Protein AF-A0A534L8L6-F1 (afdb_monomer_lite)

Secondary structure (DSSP, 8-state):
------EEEEETS-HHHHHHHHHHHHHSS--EEEE-TTSTTHHHHHHHT-

Sequence (50 aa):
MKYLIVNGDDFGASSGVNRGIREAHLHGILTSASLLVNTPGADEAARLAA

Structure (mmCIF, N/CA/C/O backbone):
data_AF-A0A534L8L6-F1
#
_entry.id   AF-A0A534L8L6-F1
#
loop_
_atom_site.group_PDB
_atom_site.id
_atom_site.type_symbol
_atom_site.label_atom_id
_atom_site.label_alt_id
_atom_site.label_comp_id
_atom_site.label_asym_id
_atom_site.label_entity_id
_atom_site.label_seq_id
_atom_site.pdbx_PDB_ins_code
_atom_site.Cartn_x
_atom_site.Cartn_y
_atom_site.Cartn_z
_atom_site.occupancy
_atom_site.B_iso_or_equiv
_atom_site.auth_seq_id
_atom_site.auth_comp_id
_atom_site.auth_asym_id
_atom_site.auth_atom_id
_atom_site.pdbx_PDB_model_num
ATOM 1 N N . MET A 1 1 ? -6.344 -0.369 28.744 1.00 66.56 1 MET A N 1
ATOM 2 C CA . MET A 1 1 ? -6.656 -0.441 27.298 1.00 66.56 1 MET A CA 1
ATOM 3 C C . MET A 1 1 ? -5.518 -1.161 26.589 1.00 66.56 1 MET A C 1
ATOM 5 O O . MET A 1 1 ? -4.384 -0.975 27.012 1.00 66.56 1 MET A O 1
ATOM 9 N N . LYS A 1 2 ? -5.788 -1.968 25.557 1.00 90.75 2 LYS A N 1
ATOM 10 C CA . LYS A 1 2 ? -4.754 -2.545 24.680 1.00 90.75 2 LYS A CA 1
ATOM 11 C C . LYS A 1 2 ? -4.935 -1.967 23.277 1.00 90.75 2 LYS A C 1
ATOM 13 O O . LYS A 1 2 ? -6.070 -1.865 22.826 1.00 90.75 2 LYS A O 1
ATOM 18 N N . TYR A 1 3 ? -3.835 -1.603 22.626 1.00 95.94 3 TYR A N 1
ATOM 19 C CA . TYR A 1 3 ? -3.806 -1.151 21.235 1.00 95.94 3 TYR A CA 1
ATOM 20 C C . TYR A 1 3 ? -3.148 -2.229 20.373 1.00 95.94 3 TYR A C 1
ATOM 22 O O . TYR A 1 3 ? -2.230 -2.905 20.839 1.00 95.94 3 TYR A O 1
ATOM 30 N N . LEU A 1 4 ? -3.616 -2.385 19.137 1.00 97.25 4 LEU A N 1
ATOM 31 C CA . LEU A 1 4 ? -3.027 -3.270 18.137 1.00 97.25 4 LEU A CA 1
ATOM 32 C C . LEU A 1 4 ? -2.757 -2.454 16.876 1.00 97.25 4 LEU A C 1
ATOM 34 O O . LEU A 1 4 ? -3.658 -1.791 16.372 1.00 97.25 4 LEU A O 1
ATOM 38 N N . ILE A 1 5 ? -1.524 -2.526 16.387 1.00 98.12 5 ILE A N 1
ATOM 39 C CA . ILE A 1 5 ? -1.129 -1.992 15.088 1.00 98.12 5 ILE A CA 1
ATOM 40 C C . ILE A 1 5 ? -0.876 -3.193 14.190 1.00 98.12 5 ILE A C 1
ATOM 42 O O . ILE A 1 5 ? -0.053 -4.0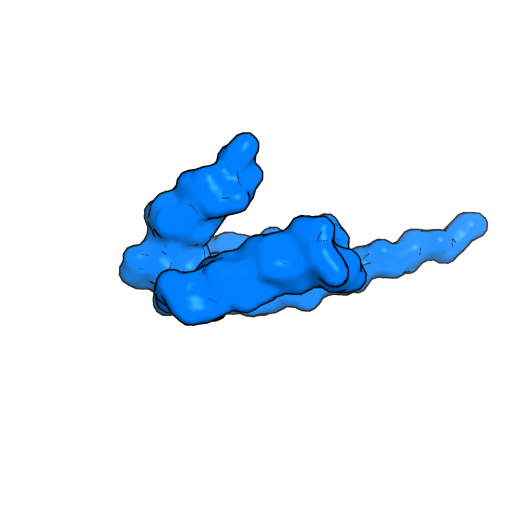46 14.523 1.00 98.12 5 ILE A O 1
ATOM 46 N N . VAL A 1 6 ? -1.577 -3.257 13.063 1.00 98.56 6 VAL A N 1
ATOM 47 C CA . VAL A 1 6 ? -1.306 -4.241 12.016 1.00 98.56 6 VAL A CA 1
ATOM 48 C C . VAL A 1 6 ? -0.597 -3.505 10.889 1.00 98.56 6 VAL A C 1
ATOM 50 O O . VAL A 1 6 ? -1.202 -2.665 10.219 1.00 98.56 6 VAL A O 1
ATOM 53 N N . ASN A 1 7 ? 0.702 -3.769 10.744 1.00 98.44 7 ASN A N 1
ATOM 54 C CA . ASN A 1 7 ? 1.559 -3.089 9.780 1.00 98.44 7 ASN A CA 1
ATOM 55 C C . ASN A 1 7 ? 1.736 -3.922 8.506 1.00 98.44 7 ASN A C 1
ATOM 57 O O . ASN A 1 7 ? 2.041 -5.110 8.590 1.00 98.44 7 ASN A O 1
ATOM 61 N N . GLY A 1 8 ? 1.564 -3.290 7.346 1.00 98.31 8 GLY A N 1
ATOM 62 C CA . GLY A 1 8 ? 1.952 -3.840 6.051 1.00 98.31 8 GLY A CA 1
ATOM 63 C C . GLY A 1 8 ? 3.369 -3.407 5.680 1.00 98.31 8 GLY A C 1
ATOM 64 O O . GLY A 1 8 ? 3.690 -2.218 5.746 1.00 98.31 8 GLY A O 1
ATOM 65 N N . ASP A 1 9 ? 4.200 -4.361 5.278 1.00 98.19 9 ASP A N 1
ATOM 66 C CA . ASP A 1 9 ? 5.550 -4.096 4.776 1.00 98.19 9 ASP A CA 1
ATOM 67 C C . ASP A 1 9 ? 5.560 -3.984 3.247 1.00 98.19 9 ASP A C 1
ATOM 69 O O . ASP A 1 9 ? 4.627 -4.420 2.575 1.00 98.19 9 ASP A O 1
ATOM 73 N N . ASP A 1 10 ? 6.623 -3.388 2.710 1.00 98.31 10 ASP A N 1
ATOM 74 C CA . ASP A 1 10 ? 6.905 -3.258 1.275 1.00 98.31 10 ASP A CA 1
ATOM 75 C C . ASP A 1 10 ? 5.981 -2.327 0.472 1.00 98.31 10 ASP A C 1
ATOM 77 O O . ASP A 1 10 ? 5.996 -2.348 -0.764 1.00 98.31 10 ASP A O 1
ATOM 81 N N . PHE A 1 11 ? 5.222 -1.438 1.121 1.00 98.62 11 PHE A N 1
ATOM 82 C CA . PHE A 1 11 ? 4.503 -0.395 0.387 1.00 98.62 11 PHE A CA 1
ATOM 83 C C . PHE A 1 11 ? 5.508 0.468 -0.382 1.00 98.62 11 PHE A C 1
ATOM 85 O O . PHE A 1 11 ? 6.485 0.944 0.180 1.00 98.62 11 PHE A O 1
ATOM 92 N N . GLY A 1 12 ? 5.315 0.627 -1.687 1.00 98.50 12 GLY A N 1
ATOM 93 C CA . GLY A 1 12 ? 6.291 1.209 -2.610 1.00 98.50 12 GLY A CA 1
ATOM 94 C C . GLY A 1 12 ? 7.041 0.189 -3.475 1.00 98.50 12 GLY A C 1
ATOM 95 O O . GLY A 1 12 ? 7.506 0.561 -4.545 1.00 98.50 12 GLY A O 1
ATOM 96 N N . ALA A 1 13 ? 7.112 -1.100 -3.118 1.00 98.38 13 ALA A N 1
ATOM 97 C CA . ALA A 1 13 ? 7.952 -2.072 -3.837 1.00 98.38 13 ALA A CA 1
ATOM 98 C C . ALA A 1 13 ? 7.557 -2.282 -5.311 1.00 98.38 13 ALA A C 1
ATOM 100 O O . ALA A 1 13 ? 8.415 -2.390 -6.187 1.00 98.38 13 ALA A O 1
ATOM 101 N N . SER A 1 14 ? 6.255 -2.375 -5.593 1.00 98.25 14 SER A N 1
ATOM 102 C CA . SER A 1 14 ? 5.701 -2.549 -6.942 1.00 98.25 14 SER A CA 1
ATOM 103 C C . SER A 1 14 ? 4.214 -2.197 -6.963 1.00 98.25 14 SER A C 1
ATOM 105 O O . SER A 1 14 ? 3.562 -2.212 -5.920 1.00 98.25 14 SER A O 1
ATOM 107 N N . SER A 1 15 ? 3.637 -1.973 -8.145 1.00 98.12 15 SER A N 1
ATOM 108 C CA . SER A 1 15 ? 2.204 -1.665 -8.279 1.00 98.12 15 SER A CA 1
ATOM 109 C C . SER A 1 15 ? 1.284 -2.756 -7.727 1.00 98.12 15 SER A C 1
ATOM 111 O O . SER A 1 15 ? 0.245 -2.459 -7.141 1.00 98.12 15 SER A O 1
ATOM 113 N N . GLY A 1 16 ? 1.677 -4.030 -7.848 1.00 98.50 16 GLY A N 1
ATOM 114 C CA . GLY A 1 16 ? 0.922 -5.145 -7.269 1.00 98.50 16 GLY A CA 1
ATOM 115 C C . GLY A 1 16 ? 0.895 -5.097 -5.740 1.00 98.50 16 GLY A C 1
ATOM 116 O O . GLY A 1 16 ? -0.173 -5.215 -5.139 1.00 98.50 16 GLY A O 1
ATOM 117 N N . VAL A 1 17 ? 2.053 -4.855 -5.117 1.00 98.50 17 VAL A N 1
ATOM 118 C CA . VAL A 1 17 ? 2.169 -4.711 -3.656 1.00 98.50 17 VAL A CA 1
ATOM 119 C C . VAL A 1 17 ? 1.412 -3.473 -3.173 1.00 98.50 17 VAL A C 1
ATOM 121 O O . VAL A 1 17 ? 0.621 -3.565 -2.236 1.00 98.50 17 VAL A O 1
ATOM 124 N N . ASN A 1 18 ? 1.564 -2.342 -3.865 1.00 98.69 18 ASN A N 1
ATOM 125 C CA . ASN A 1 18 ? 0.858 -1.097 -3.565 1.00 98.69 18 ASN A CA 1
ATOM 126 C C . ASN A 1 18 ? -0.657 -1.287 -3.541 1.00 98.69 18 ASN A C 1
ATOM 128 O O . ASN A 1 18 ? -1.333 -0.879 -2.594 1.00 98.69 18 ASN A O 1
ATOM 132 N N . ARG A 1 19 ? -1.188 -1.946 -4.575 1.00 98.50 19 ARG A N 1
ATOM 133 C CA . ARG A 1 19 ? -2.610 -2.254 -4.667 1.00 98.50 19 ARG A CA 1
ATOM 134 C C . ARG A 1 19 ? -3.061 -3.165 -3.529 1.00 98.50 19 ARG A C 1
ATOM 136 O O . ARG A 1 19 ? -4.071 -2.864 -2.899 1.00 98.50 19 ARG A O 1
ATOM 143 N N . GLY A 1 20 ? -2.315 -4.234 -3.250 1.00 98.62 20 GLY A N 1
ATOM 144 C CA . GLY A 1 20 ? -2.647 -5.179 -2.184 1.00 98.62 20 GLY A CA 1
ATOM 145 C C . GLY A 1 20 ? -2.693 -4.518 -0.806 1.00 98.62 20 GLY A C 1
ATOM 146 O O . GLY A 1 20 ? -3.663 -4.693 -0.073 1.00 98.62 20 GLY A O 1
ATOM 147 N N . ILE A 1 21 ? -1.696 -3.692 -0.478 1.00 98.69 21 ILE A N 1
ATOM 148 C CA . ILE A 1 21 ? -1.644 -2.961 0.797 1.00 98.69 21 ILE A CA 1
ATOM 149 C C . ILE A 1 21 ? -2.794 -1.964 0.902 1.00 98.69 21 ILE A C 1
ATOM 151 O O . ILE A 1 21 ? -3.461 -1.910 1.934 1.00 98.69 21 ILE A O 1
ATOM 155 N N . ARG A 1 22 ? -3.092 -1.219 -0.169 1.00 98.12 22 ARG A N 1
ATOM 156 C CA . ARG A 1 22 ? -4.229 -0.293 -0.180 1.00 98.12 22 ARG A CA 1
ATOM 157 C C . ARG A 1 22 ? -5.560 -1.016 -0.003 1.00 98.12 22 ARG A C 1
ATOM 159 O O . ARG A 1 22 ? -6.394 -0.566 0.775 1.00 98.12 22 ARG A O 1
ATOM 166 N N . GLU A 1 23 ? -5.772 -2.129 -0.699 1.00 98.56 23 GLU A N 1
ATOM 167 C CA . GLU A 1 23 ? -6.988 -2.930 -0.546 1.00 98.56 23 GLU A CA 1
ATOM 168 C C . GLU A 1 23 ? -7.109 -3.495 0.878 1.00 98.56 23 GLU A C 1
ATOM 170 O O . GLU A 1 23 ? -8.182 -3.396 1.471 1.00 98.56 23 GLU A O 1
ATOM 175 N N . ALA A 1 24 ? -6.019 -3.999 1.463 1.00 98.56 24 ALA A N 1
ATOM 176 C CA . ALA A 1 24 ? -5.997 -4.520 2.830 1.00 98.56 24 ALA A CA 1
ATOM 177 C C . ALA A 1 24 ? -6.132 -3.434 3.914 1.00 98.56 24 ALA A C 1
ATOM 179 O O . ALA A 1 24 ? -6.597 -3.737 5.013 1.00 98.56 24 ALA A O 1
ATOM 180 N N . HIS A 1 25 ? -5.755 -2.185 3.628 1.00 98.12 25 HIS A N 1
ATOM 181 C CA . HIS A 1 25 ? -6.008 -1.044 4.509 1.00 98.12 25 HIS A CA 1
ATOM 182 C C . HIS A 1 25 ? -7.460 -0.558 4.421 1.00 98.12 25 HIS A C 1
ATOM 184 O O . HIS A 1 25 ? -8.101 -0.350 5.445 1.00 98.12 25 HIS A O 1
ATOM 190 N N . LEU A 1 26 ? -8.001 -0.414 3.205 1.00 97.62 26 LEU A N 1
ATOM 191 C CA . LEU A 1 26 ? -9.361 0.095 2.990 1.00 97.62 26 LEU A CA 1
ATOM 192 C C . LEU A 1 26 ? -10.453 -0.926 3.337 1.00 97.62 26 LEU A C 1
ATOM 194 O O . L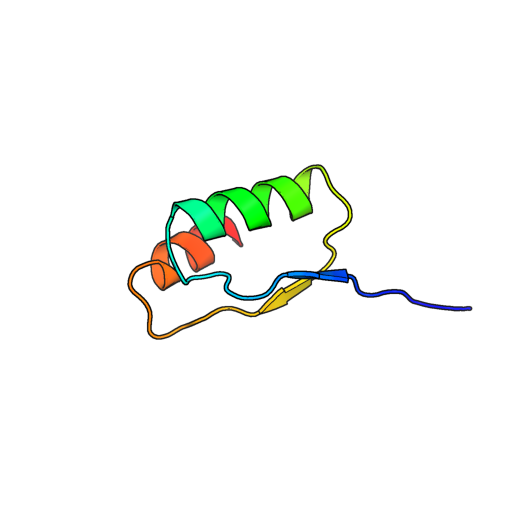EU A 1 26 ? -11.543 -0.538 3.749 1.00 97.62 26 LEU A O 1
ATOM 198 N N . HIS A 1 27 ? -10.180 -2.218 3.148 1.00 98.38 27 HIS A N 1
ATOM 199 C CA . HIS A 1 27 ? -11.182 -3.284 3.266 1.00 98.38 27 HIS A CA 1
ATOM 200 C C . HIS A 1 27 ? -10.740 -4.449 4.164 1.00 98.38 27 HIS A C 1
ATOM 202 O O . HIS A 1 27 ? -11.449 -5.450 4.259 1.00 98.38 27 HIS A O 1
ATOM 208 N N . GLY A 1 28 ? -9.571 -4.351 4.799 1.00 98.12 28 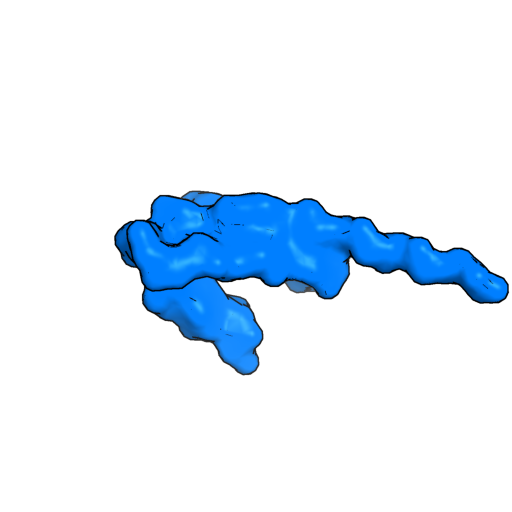GLY A N 1
ATOM 209 C CA . GLY A 1 28 ? -9.020 -5.384 5.674 1.00 98.12 28 GLY A CA 1
ATOM 210 C C . GLY A 1 28 ? -8.689 -4.853 7.067 1.00 98.12 28 GLY A C 1
ATOM 211 O O . GLY A 1 28 ? -9.329 -3.933 7.569 1.00 98.12 28 GLY A O 1
ATOM 212 N N . ILE A 1 29 ? -7.699 -5.475 7.712 1.00 98.25 29 ILE A N 1
ATOM 213 C CA . ILE A 1 29 ? -7.297 -5.154 9.091 1.00 98.25 29 ILE A CA 1
ATOM 214 C C . ILE A 1 29 ? -6.022 -4.308 9.177 1.00 98.25 29 ILE A C 1
ATOM 216 O O . ILE A 1 29 ? -5.575 -4.032 10.288 1.00 98.25 29 ILE A O 1
ATOM 220 N N . LEU A 1 30 ? -5.397 -3.944 8.048 1.00 98.44 30 LEU A N 1
ATOM 221 C CA . LEU A 1 30 ? -4.178 -3.135 8.085 1.00 98.44 30 LEU A CA 1
ATOM 222 C C . LEU A 1 30 ? -4.493 -1.744 8.627 1.00 98.44 30 LEU A C 1
ATOM 224 O O . LEU A 1 30 ? -5.343 -1.030 8.100 1.00 98.44 30 LEU A O 1
ATOM 228 N N . THR A 1 31 ? -3.751 -1.334 9.648 1.00 98.06 31 THR A N 1
ATOM 229 C CA . THR A 1 31 ? -3.898 -0.018 10.284 1.00 98.06 31 THR A CA 1
ATOM 230 C C . THR A 1 31 ? -2.695 0.888 10.034 1.00 98.06 31 THR A C 1
ATOM 232 O O . THR A 1 31 ? -2.741 2.062 10.384 1.00 98.06 31 THR A O 1
ATOM 235 N N . SER A 1 32 ? -1.601 0.346 9.494 1.00 98.38 32 SER A N 1
ATOM 236 C CA . SER A 1 32 ? -0.347 1.047 9.203 1.00 98.38 32 SER A CA 1
ATOM 237 C C . SER A 1 32 ? 0.374 0.379 8.032 1.00 98.38 32 SER A C 1
ATOM 239 O O . SER A 1 32 ? 0.179 -0.811 7.783 1.00 98.38 32 SER A O 1
ATOM 241 N N . ALA A 1 33 ? 1.242 1.124 7.351 1.00 98.38 33 ALA A N 1
ATOM 242 C CA . ALA A 1 33 ? 2.245 0.584 6.440 1.00 98.38 33 ALA A CA 1
ATOM 243 C C . ALA A 1 33 ? 3.498 1.476 6.424 1.00 98.38 33 ALA A C 1
ATOM 245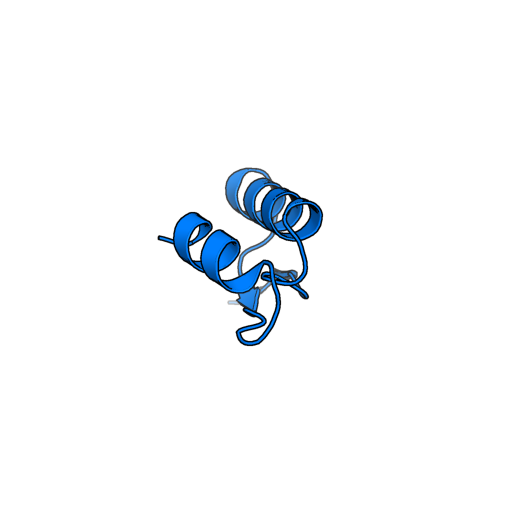 O O . ALA A 1 33 ? 3.407 2.677 6.688 1.00 98.38 33 ALA A O 1
ATOM 246 N N . SER A 1 34 ? 4.657 0.900 6.096 1.00 98.00 34 SER A N 1
ATOM 247 C CA . SER A 1 34 ? 5.909 1.645 5.890 1.00 98.00 34 SER A CA 1
ATOM 248 C C . SER A 1 34 ? 6.203 1.816 4.396 1.00 98.00 34 SER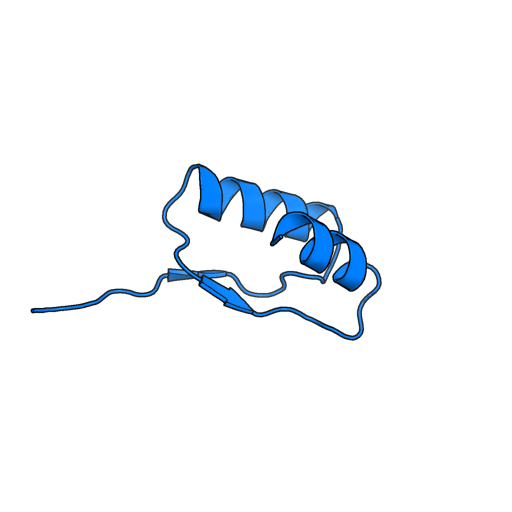 A C 1
ATOM 250 O O . SER A 1 34 ? 5.962 0.904 3.610 1.00 98.00 34 SER A O 1
ATOM 252 N N . LEU A 1 35 ? 6.697 2.993 3.994 1.00 98.19 35 LEU A N 1
ATOM 253 C CA . LEU A 1 35 ? 6.944 3.332 2.588 1.00 98.19 35 LEU A CA 1
ATOM 254 C C . LEU A 1 35 ? 8.417 3.126 2.200 1.00 98.19 35 LEU A C 1
ATOM 256 O O . LEU A 1 35 ? 9.315 3.759 2.757 1.00 98.19 35 LEU A O 1
ATOM 260 N N . LEU A 1 36 ? 8.655 2.311 1.174 1.00 98.44 36 LEU A N 1
ATOM 261 C CA . LEU A 1 36 ? 9.925 2.182 0.471 1.00 98.44 36 LEU A CA 1
ATOM 262 C C . LEU A 1 36 ? 10.114 3.356 -0.494 1.00 98.44 36 LEU A C 1
ATOM 264 O O . LEU A 1 36 ? 9.582 3.370 -1.600 1.00 98.44 36 LEU A O 1
ATOM 268 N N . VAL A 1 37 ? 10.922 4.332 -0.089 1.00 97.50 37 VAL A N 1
ATOM 269 C CA . VAL A 1 37 ? 11.073 5.613 -0.807 1.00 97.50 37 VAL A CA 1
ATOM 270 C C . VAL A 1 37 ? 12.014 5.576 -2.017 1.00 97.50 37 VAL A C 1
ATOM 272 O O . VAL A 1 37 ? 11.995 6.496 -2.823 1.00 97.50 37 VAL A O 1
ATOM 275 N N . ASN A 1 38 ? 12.841 4.536 -2.161 1.00 97.38 38 ASN A N 1
ATOM 276 C CA . ASN A 1 38 ? 13.833 4.419 -3.240 1.00 97.38 38 ASN A CA 1
ATOM 277 C C . ASN A 1 38 ? 13.569 3.189 -4.122 1.00 97.38 38 ASN A C 1
ATOM 279 O O . ASN A 1 38 ? 14.448 2.357 -4.345 1.00 97.38 38 ASN A O 1
ATOM 283 N N . THR A 1 39 ? 12.319 3.031 -4.554 1.00 97.69 39 THR A N 1
ATOM 284 C CA . THR A 1 39 ? 11.865 1.899 -5.373 1.00 97.69 39 THR A CA 1
ATOM 285 C C . THR A 1 39 ? 10.950 2.382 -6.502 1.00 97.69 39 THR A C 1
ATOM 287 O O . THR A 1 39 ? 10.335 3.441 -6.367 1.00 97.69 39 THR A O 1
ATOM 290 N N . PRO A 1 40 ? 10.817 1.635 -7.617 1.00 96.69 40 PRO A N 1
ATOM 291 C CA . PRO A 1 40 ? 10.008 2.078 -8.756 1.00 96.69 40 PRO A CA 1
ATOM 292 C C . PRO A 1 40 ? 8.528 2.347 -8.440 1.00 96.69 40 PRO A C 1
ATOM 294 O O . PRO A 1 40 ? 7.893 3.127 -9.144 1.00 96.69 40 PRO A O 1
ATOM 297 N N . GLY A 1 41 ? 7.962 1.715 -7.406 1.00 98.12 41 GLY A N 1
ATOM 298 C CA . GLY A 1 41 ? 6.569 1.920 -7.001 1.00 98.12 41 GLY A CA 1
ATOM 299 C C . GLY A 1 41 ? 6.369 2.990 -5.922 1.00 98.12 41 GLY A C 1
ATOM 300 O O . GLY A 1 41 ? 5.228 3.188 -5.504 1.00 98.12 41 GLY A O 1
ATOM 301 N N . ALA A 1 42 ? 7.422 3.677 -5.464 1.00 98.31 42 ALA A N 1
ATOM 302 C CA . ALA A 1 42 ? 7.351 4.647 -4.367 1.00 98.31 42 ALA A CA 1
ATOM 303 C C . ALA A 1 42 ? 6.382 5.804 -4.662 1.00 98.31 42 ALA A C 1
ATOM 305 O O . ALA A 1 42 ? 5.510 6.115 -3.853 1.00 98.31 42 ALA A O 1
ATOM 306 N N . ASP A 1 43 ? 6.485 6.398 -5.853 1.00 98.25 43 ASP A N 1
ATOM 307 C CA . ASP A 1 43 ? 5.642 7.529 -6.256 1.00 98.25 43 ASP A CA 1
ATOM 308 C C . ASP A 1 43 ? 4.165 7.139 -6.385 1.00 98.25 43 ASP A C 1
ATOM 310 O O . ASP A 1 43 ? 3.267 7.924 -6.078 1.00 98.25 43 ASP A O 1
ATOM 314 N N . GLU A 1 44 ? 3.893 5.923 -6.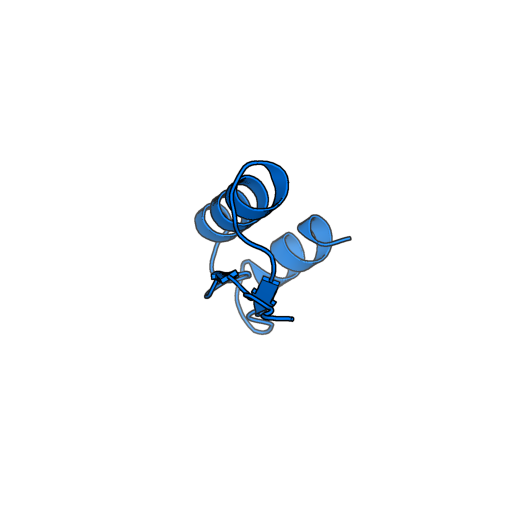861 1.00 98.38 44 GLU A N 1
ATOM 315 C CA . GLU A 1 44 ? 2.533 5.389 -6.915 1.00 98.38 44 GLU A CA 1
ATOM 316 C C . GLU A 1 44 ? 1.980 5.179 -5.505 1.00 98.38 44 GLU A C 1
ATOM 318 O O . GLU A 1 44 ? 0.874 5.629 -5.216 1.00 98.38 44 GLU A O 1
ATOM 323 N N . ALA A 1 45 ? 2.759 4.554 -4.623 1.00 98.25 45 ALA A N 1
ATOM 324 C CA . ALA A 1 45 ? 2.390 4.337 -3.232 1.00 98.25 45 ALA A CA 1
ATOM 325 C C . ALA A 1 45 ? 2.087 5.659 -2.508 1.00 98.25 45 ALA A C 1
ATOM 327 O O . ALA A 1 45 ? 1.053 5.780 -1.854 1.00 98.25 45 ALA A O 1
ATOM 328 N N . ALA A 1 46 ? 2.921 6.685 -2.699 1.00 97.88 46 ALA A N 1
ATOM 329 C CA . ALA A 1 46 ? 2.695 8.012 -2.133 1.00 97.88 46 ALA A CA 1
ATOM 330 C C . ALA A 1 46 ? 1.372 8.639 -2.612 1.00 97.88 46 ALA A C 1
ATOM 332 O O . ALA A 1 46 ? 0.625 9.180 -1.802 1.00 97.88 46 ALA A O 1
ATOM 333 N N . ARG A 1 47 ? 1.033 8.519 -3.907 1.00 97.75 47 ARG A N 1
ATOM 334 C CA . ARG A 1 47 ? -0.263 8.989 -4.440 1.00 97.75 47 ARG A CA 1
ATOM 335 C C . ARG A 1 47 ? -1.453 8.208 -3.893 1.00 97.75 47 ARG A C 1
ATOM 337 O O . ARG A 1 47 ? -2.525 8.773 -3.734 1.00 97.75 47 ARG A O 1
ATOM 344 N N . LEU A 1 48 ? -1.281 6.912 -3.650 1.00 96.56 48 LEU A N 1
ATOM 345 C CA . LEU A 1 48 ? -2.327 6.040 -3.118 1.00 96.56 48 LEU A CA 1
ATOM 346 C C . LEU A 1 48 ? -2.609 6.267 -1.625 1.00 96.56 48 LEU A C 1
ATOM 348 O O . LEU A 1 48 ? -3.672 5.845 -1.164 1.00 96.56 48 LEU A O 1
ATOM 352 N N . ALA A 1 49 ? -1.669 6.885 -0.901 1.00 92.62 49 ALA A N 1
ATOM 353 C CA . ALA A 1 49 ? -1.761 7.205 0.523 1.00 92.62 49 ALA A CA 1
ATOM 354 C C . ALA A 1 49 ? -2.230 8.641 0.830 1.00 92.62 49 ALA A C 1
ATOM 356 O O . ALA A 1 49 ? -2.430 8.955 2.003 1.00 92.62 49 ALA A O 1
ATOM 357 N N . ALA A 1 50 ? -2.366 9.495 -0.191 1.00 78.81 50 ALA A N 1
ATOM 358 C CA . ALA A 1 50 ? -2.932 10.843 -0.079 1.00 78.81 50 ALA A CA 1
ATOM 359 C C . ALA A 1 50 ? -4.467 10.805 -0.013 1.00 78.81 50 ALA A C 1
ATOM 361 O O . ALA A 1 50 ? -5.029 11.634 0.736 1.00 78.81 50 ALA A O 1
#

Radius of gyration: 11.03 Å; chains: 1; bounding box: 25×16×36 Å

pLDDT: mean 96.83, std 5.26, range [66.56, 98.69]

Foldseek 3Di:
DDDDAAEDEDQQADPVSLVVQLCCCVPHDHPYYDADCPHPRRVVSVVSVD